Protein AF-A0A8J7I0A0-F1 (afdb_monomer_lite)

pLDDT: mean 93.12, std 10.78, range [46.44, 98.44]

Organism: NCBI:txid2794033

Sequence (62 aa):
MADSITQERIDQATPNGGDYSIIYYQDAEGNPTSKDTAKKAEVVEFKSGGKQVFRTYATLTE

Radius of gyration: 12.2 Å; chains: 1; bounding box: 33×25×30 Å

Structure (mmCIF, N/CA/C/O backbone):
data_AF-A0A8J7I0A0-F1
#
_entry.id   AF-A0A8J7I0A0-F1
#
loop_
_atom_site.group_PDB
_atom_site.id
_atom_site.type_symbol
_atom_site.label_atom_id
_atom_site.label_alt_id
_atom_site.label_comp_id
_atom_site.label_asym_id
_atom_site.label_entity_id
_atom_site.label_seq_id
_atom_site.pdbx_PDB_ins_code
_atom_site.Cartn_x
_atom_site.Cartn_y
_atom_site.Cartn_z
_atom_site.occupancy
_atom_site.B_iso_or_equiv
_atom_site.auth_seq_id
_atom_site.auth_comp_id
_atom_site.auth_asym_id
_atom_site.auth_atom_id
_atom_site.pdbx_PDB_model_num
ATOM 1 N N . MET A 1 1 ? -4.335 -18.140 14.712 1.00 46.44 1 MET A N 1
ATOM 2 C CA . MET A 1 1 ? -3.892 -16.756 14.962 1.00 46.44 1 MET A CA 1
ATOM 3 C C . MET A 1 1 ? -4.107 -16.018 13.657 1.00 46.44 1 MET A C 1
ATOM 5 O O . MET A 1 1 ? -3.690 -16.558 12.644 1.00 46.44 1 MET A O 1
ATOM 9 N N . ALA A 1 2 ? -4.865 -14.922 13.641 1.00 52.22 2 ALA A N 1
ATOM 10 C CA . ALA A 1 2 ? -5.013 -14.137 12.418 1.00 52.22 2 ALA A CA 1
ATOM 11 C C . ALA A 1 2 ? -3.698 -13.381 12.200 1.00 52.22 2 ALA A C 1
ATOM 13 O O . ALA A 1 2 ? -3.276 -12.636 13.084 1.00 52.22 2 ALA A O 1
ATOM 14 N N . ASP A 1 3 ? -3.020 -13.647 11.087 1.00 57.38 3 ASP A N 1
ATOM 15 C CA . ASP A 1 3 ? -1.837 -12.896 10.679 1.00 57.38 3 ASP A CA 1
ATOM 16 C C . ASP A 1 3 ? -2.241 -11.430 10.491 1.00 57.38 3 ASP A C 1
ATOM 18 O O . ASP A 1 3 ? -3.060 -11.098 9.635 1.00 57.38 3 ASP A O 1
ATOM 22 N N . SER A 1 4 ? -1.705 -10.544 11.326 1.00 77.19 4 SER A N 1
ATOM 23 C CA . SER A 1 4 ? -1.972 -9.110 11.254 1.00 77.19 4 SER A CA 1
ATOM 24 C C . SER A 1 4 ? -1.166 -8.499 10.107 1.00 77.19 4 SER A C 1
ATOM 26 O O . SER A 1 4 ? -0.094 -7.929 10.319 1.00 77.19 4 SER A O 1
ATOM 28 N N . ILE A 1 5 ? -1.664 -8.646 8.879 1.00 89.69 5 ILE A N 1
ATOM 29 C CA . ILE A 1 5 ? -1.066 -8.046 7.683 1.00 89.69 5 ILE A CA 1
ATOM 30 C C . ILE A 1 5 ? -1.293 -6.532 7.745 1.00 89.69 5 ILE A C 1
ATOM 32 O O . ILE A 1 5 ? -2.409 -6.056 7.544 1.00 89.69 5 ILE A O 1
ATOM 36 N N . THR A 1 6 ? -0.235 -5.774 8.031 1.00 95.69 6 THR A N 1
ATOM 37 C CA . THR A 1 6 ? -0.251 -4.298 8.051 1.00 95.69 6 THR A CA 1
ATOM 38 C C . THR A 1 6 ? 0.228 -3.681 6.736 1.00 95.69 6 THR A C 1
ATOM 40 O O . THR A 1 6 ? 0.007 -2.498 6.479 1.00 95.69 6 THR A O 1
ATOM 43 N N . GLN A 1 7 ? 0.845 -4.487 5.870 1.00 96.31 7 GLN A N 1
ATOM 44 C CA . GLN A 1 7 ? 1.220 -4.107 4.513 1.00 96.31 7 GLN A CA 1
ATOM 45 C C . GLN A 1 7 ? 1.253 -5.324 3.584 1.00 96.31 7 GLN A C 1
ATOM 47 O O . GLN A 1 7 ? 1.529 -6.440 4.020 1.00 96.31 7 GLN A O 1
ATOM 52 N N . GLU A 1 8 ? 1.023 -5.102 2.296 1.00 96.38 8 GLU A N 1
ATOM 53 C CA . GLU A 1 8 ? 0.972 -6.147 1.274 1.00 96.38 8 GLU A CA 1
ATOM 54 C C . GLU A 1 8 ? 1.701 -5.681 0.014 1.00 96.38 8 GLU A C 1
ATOM 56 O O . GLU A 1 8 ? 1.422 -4.604 -0.506 1.00 96.38 8 GLU A O 1
ATOM 61 N N . ARG A 1 9 ? 2.650 -6.482 -0.481 1.00 96.81 9 ARG A N 1
ATOM 62 C CA . ARG A 1 9 ? 3.342 -6.220 -1.748 1.00 96.81 9 ARG A CA 1
ATOM 63 C C . ARG A 1 9 ? 2.669 -7.004 -2.869 1.00 96.81 9 ARG A C 1
ATOM 65 O O . AR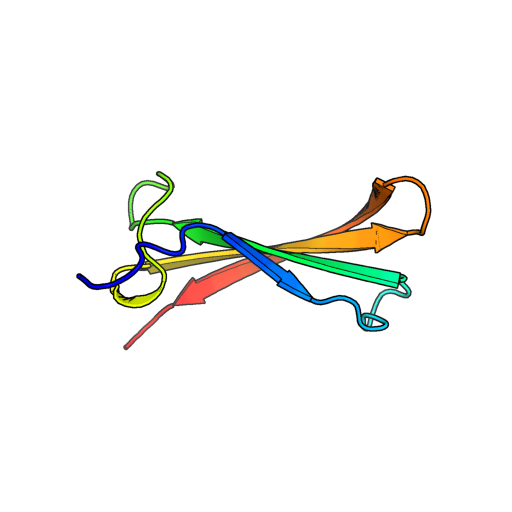G A 1 9 ? 2.432 -8.198 -2.719 1.00 96.81 9 ARG A O 1
ATOM 72 N N . ILE A 1 10 ? 2.419 -6.338 -3.993 1.00 97.31 10 ILE A N 1
ATOM 73 C CA . ILE A 1 10 ? 1.845 -6.935 -5.200 1.00 97.31 10 ILE A CA 1
ATOM 74 C C . ILE A 1 10 ? 2.845 -6.756 -6.344 1.00 97.31 10 ILE A C 1
ATOM 76 O O . ILE A 1 10 ? 3.044 -5.650 -6.848 1.00 97.31 10 ILE A O 1
ATOM 80 N N . ASP A 1 11 ? 3.484 -7.852 -6.753 1.00 97.19 11 ASP A N 1
ATOM 81 C CA . ASP A 1 11 ? 4.466 -7.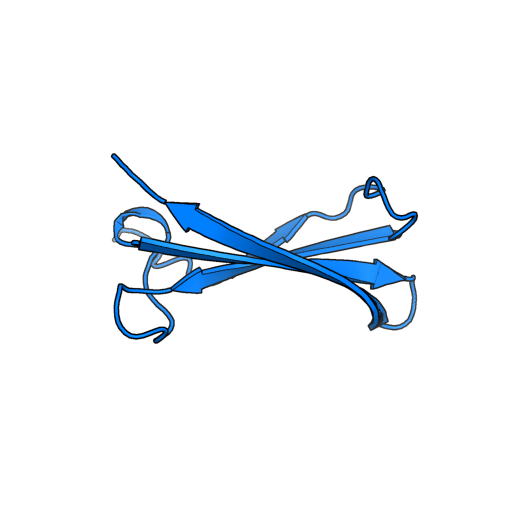887 -7.844 1.00 97.19 11 ASP A CA 1
ATOM 82 C C . ASP A 1 11 ? 3.776 -7.995 -9.213 1.00 97.19 11 ASP A C 1
ATOM 84 O O . ASP A 1 11 ? 3.844 -9.013 -9.904 1.00 97.19 11 ASP A O 1
ATOM 88 N N . GLN A 1 12 ? 3.060 -6.932 -9.583 1.00 96.00 12 GLN A N 1
ATOM 89 C CA . GLN A 1 12 ? 2.402 -6.776 -10.878 1.00 96.00 12 GLN A CA 1
ATOM 90 C C . GLN A 1 12 ? 2.624 -5.369 -11.431 1.00 96.00 12 GLN A C 1
ATOM 92 O O . GLN A 1 12 ? 2.779 -4.407 -10.677 1.00 96.00 12 GLN A O 1
ATOM 97 N N . ALA A 1 13 ? 2.578 -5.251 -12.760 1.00 96.75 13 ALA A N 1
ATOM 98 C CA . ALA A 1 13 ? 2.604 -3.956 -13.424 1.00 96.75 13 ALA A CA 1
ATOM 99 C C . ALA A 1 13 ? 1.427 -3.086 -12.954 1.00 96.75 13 ALA A C 1
ATOM 101 O O . ALA A 1 13 ? 0.286 -3.549 -12.893 1.00 96.75 13 ALA A O 1
ATOM 102 N N . THR A 1 14 ? 1.704 -1.824 -12.639 1.00 97.31 14 THR A N 1
ATOM 103 C CA . THR A 1 14 ? 0.719 -0.890 -12.084 1.00 97.31 14 THR A CA 1
ATOM 104 C C . THR A 1 14 ? 0.285 0.149 -13.129 1.00 97.31 14 THR A 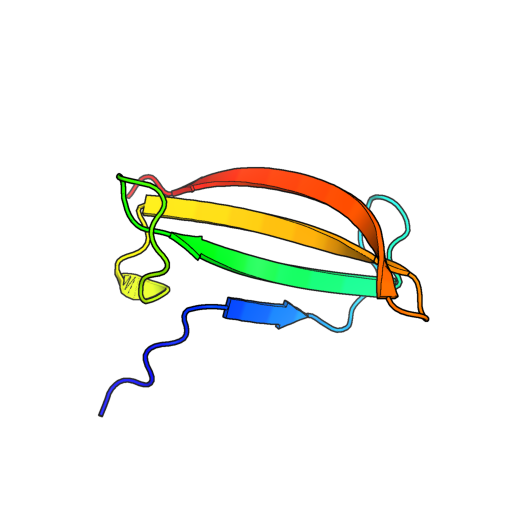C 1
ATOM 106 O O . THR A 1 14 ? 1.023 0.404 -14.086 1.00 97.31 14 THR A O 1
ATOM 109 N N . PRO A 1 15 ? -0.894 0.788 -12.980 1.00 96.94 15 PRO A N 1
ATOM 110 C CA . PRO A 1 15 ? -1.437 1.694 -13.997 1.00 96.94 15 PRO A CA 1
ATOM 111 C C . PRO A 1 15 ? -0.536 2.883 -14.349 1.00 96.94 15 PRO A C 1
ATOM 113 O O . PRO A 1 15 ? -0.522 3.309 -15.502 1.00 96.94 15 PRO A O 1
ATOM 116 N N . ASN A 1 16 ? 0.250 3.397 -13.395 1.00 96.94 16 ASN A N 1
ATOM 117 C CA . ASN A 1 16 ? 1.171 4.512 -13.637 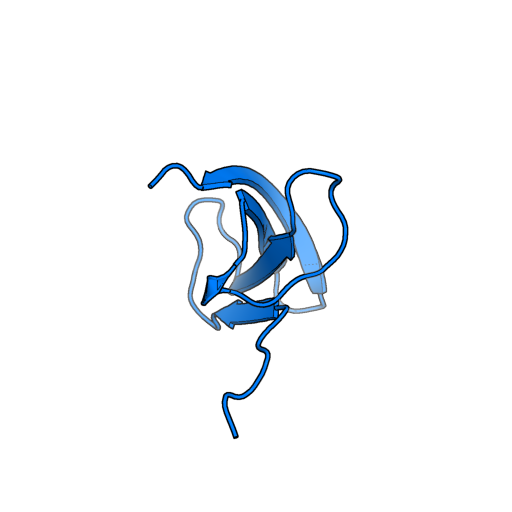1.00 96.94 16 ASN A CA 1
ATOM 118 C C . ASN A 1 16 ? 2.560 4.043 -14.106 1.00 96.94 16 ASN A C 1
ATOM 120 O O . ASN A 1 16 ? 3.527 4.804 -14.090 1.00 96.94 16 ASN A O 1
ATOM 124 N N . GLY A 1 17 ? 2.668 2.784 -14.542 1.00 95.88 17 GLY A N 1
ATOM 125 C CA . GLY A 1 17 ? 3.888 2.207 -15.086 1.00 95.88 17 GLY A CA 1
ATOM 126 C C . GLY A 1 17 ? 4.893 1.771 -14.023 1.00 95.88 17 GLY A C 1
ATOM 127 O O . GLY A 1 17 ? 6.082 1.721 -14.324 1.00 95.88 17 GLY A O 1
ATOM 128 N N . GLY A 1 18 ? 4.472 1.479 -12.794 1.00 97.50 18 GLY A N 1
ATOM 129 C CA . GLY A 1 18 ? 5.287 0.749 -11.824 1.00 97.50 18 GLY A CA 1
ATOM 130 C C . GLY A 1 18 ? 5.392 -0.738 -12.180 1.00 97.50 18 GLY A C 1
ATOM 131 O O . GLY A 1 18 ? 4.558 -1.282 -12.899 1.00 97.50 18 GLY A O 1
ATOM 132 N N . ASP A 1 19 ? 6.443 -1.381 -11.685 1.00 98.31 19 ASP A N 1
ATOM 133 C CA . ASP A 1 19 ? 6.711 -2.813 -11.830 1.00 98.31 19 ASP A CA 1
ATOM 134 C C . ASP A 1 19 ? 6.151 -3.624 -10.642 1.00 98.31 19 ASP A C 1
ATOM 136 O O . ASP A 1 19 ? 5.966 -4.833 -10.758 1.00 98.31 19 ASP A O 1
ATOM 140 N N . TYR A 1 20 ? 5.891 -2.967 -9.503 1.00 98.25 20 TYR A N 1
ATOM 141 C CA . TYR A 1 20 ? 5.181 -3.525 -8.347 1.00 98.25 20 TYR A CA 1
ATOM 142 C C . TYR A 1 20 ? 4.527 -2.414 -7.511 1.00 98.25 20 TYR A C 1
ATOM 144 O O . TYR A 1 20 ? 4.854 -1.230 -7.662 1.00 98.25 20 TYR A O 1
ATOM 152 N N . SER A 1 21 ? 3.644 -2.787 -6.583 1.00 98.38 21 SER A N 1
ATOM 153 C CA . SER A 1 21 ? 3.095 -1.880 -5.569 1.00 98.38 21 SER A CA 1
ATOM 154 C C . SER A 1 21 ? 3.204 -2.433 -4.149 1.00 98.38 21 SER A C 1
ATOM 156 O O . SER A 1 21 ? 3.376 -3.634 -3.936 1.00 98.38 21 SER A O 1
ATOM 158 N N . ILE A 1 22 ? 3.130 -1.539 -3.162 1.00 98.19 22 ILE A N 1
ATOM 159 C CA . ILE A 1 22 ? 2.950 -1.879 -1.749 1.00 98.19 22 ILE A CA 1
ATOM 160 C C . ILE A 1 22 ? 1.712 -1.148 -1.243 1.00 98.19 22 ILE A C 1
ATOM 162 O O . ILE A 1 22 ? 1.600 0.068 -1.405 1.00 98.19 22 ILE A O 1
ATOM 166 N N . ILE A 1 23 ? 0.798 -1.894 -0.636 1.00 98.12 23 ILE A N 1
ATOM 167 C CA . ILE A 1 23 ? -0.369 -1.383 0.072 1.00 98.12 23 ILE A CA 1
ATOM 168 C C . ILE A 1 23 ? -0.014 -1.302 1.554 1.00 98.12 23 ILE A C 1
ATOM 170 O O . ILE A 1 23 ? 0.398 -2.303 2.133 1.00 98.12 23 ILE A O 1
ATOM 174 N N . TYR A 1 24 ? -0.187 -0.137 2.167 1.00 97.88 24 TYR A N 1
ATOM 175 C CA . TYR A 1 24 ? -0.040 0.078 3.605 1.00 97.88 24 TYR A CA 1
ATOM 176 C C . TYR A 1 24 ? -1.421 0.273 4.218 1.00 97.88 24 TYR A C 1
ATOM 178 O O . TYR A 1 24 ? -2.155 1.162 3.789 1.00 97.88 24 TYR A O 1
ATOM 186 N N . TYR A 1 25 ? -1.773 -0.543 5.208 1.00 97.44 25 TYR A N 1
ATOM 187 C CA . TYR A 1 25 ? -3.072 -0.517 5.874 1.00 97.44 25 TYR A CA 1
ATOM 188 C C . TYR A 1 25 ? -3.001 0.313 7.154 1.00 97.44 25 TYR A C 1
ATOM 190 O O . TYR A 1 25 ? -2.101 0.127 7.974 1.00 97.44 25 TYR A O 1
ATOM 198 N N . GLN A 1 26 ? -3.943 1.238 7.328 1.00 97.12 26 GLN A N 1
ATOM 199 C CA . GLN A 1 26 ? -3.924 2.222 8.407 1.00 97.12 26 GLN A CA 1
ATOM 200 C C . GLN A 1 26 ? -5.285 2.359 9.094 1.00 97.12 26 GLN A C 1
ATOM 202 O O . GLN A 1 26 ? -6.339 2.178 8.478 1.00 97.12 26 GLN A O 1
ATOM 207 N N . ASP A 1 27 ? -5.269 2.695 10.380 1.00 95.81 27 ASP A N 1
ATOM 208 C CA . ASP A 1 27 ? -6.464 3.056 11.140 1.00 95.81 27 ASP A CA 1
ATOM 209 C C . ASP A 1 27 ? -6.978 4.466 10.769 1.00 95.81 27 ASP A C 1
ATOM 211 O O . ASP A 1 27 ? -6.505 5.125 9.835 1.00 95.81 27 ASP A O 1
ATOM 215 N N . ALA A 1 28 ? -7.991 4.948 11.492 1.00 95.19 28 ALA A N 1
ATOM 216 C CA . ALA A 1 28 ? -8.562 6.274 11.263 1.00 95.19 28 ALA A CA 1
ATOM 217 C C . ALA A 1 28 ? -7.585 7.423 11.587 1.00 95.19 28 ALA A C 1
ATOM 219 O O . ALA A 1 28 ? -7.729 8.522 11.043 1.00 95.19 28 ALA A O 1
ATOM 220 N N . GLU A 1 29 ? -6.577 7.175 12.419 1.00 95.25 29 GLU A N 1
ATOM 221 C CA . GLU A 1 29 ? -5.563 8.140 12.851 1.00 95.25 29 GLU A CA 1
ATOM 222 C C . GLU A 1 29 ? -4.333 8.133 11.925 1.00 95.25 29 GLU A C 1
ATOM 224 O O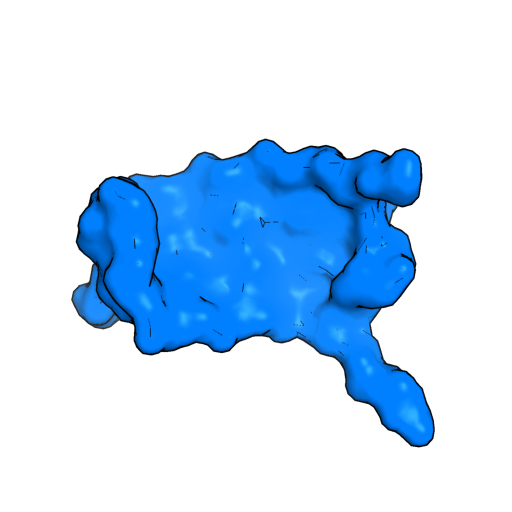 . GLU A 1 29 ? -3.577 9.099 11.899 1.00 95.25 29 GLU A O 1
ATOM 229 N N . GLY A 1 30 ? -4.197 7.114 11.069 1.00 93.94 30 GLY A N 1
ATOM 230 C CA . GLY A 1 30 ? -3.076 6.941 10.143 1.00 93.94 30 GLY A CA 1
ATOM 231 C C . GLY A 1 30 ? -1.982 6.007 10.665 1.00 93.94 30 GLY A C 1
ATOM 232 O O . GLY A 1 30 ? -0.926 5.907 10.041 1.00 93.94 30 GLY A O 1
ATOM 233 N N . ASN A 1 31 ? -2.205 5.310 11.782 1.00 95.81 31 ASN A N 1
ATOM 234 C CA . ASN A 1 31 ? -1.244 4.337 12.292 1.00 95.81 31 ASN A CA 1
ATOM 235 C C . ASN A 1 31 ? -1.397 3.001 11.556 1.00 95.81 31 ASN A C 1
ATOM 237 O O . ASN A 1 31 ? -2.524 2.624 11.225 1.00 95.81 31 ASN A O 1
ATOM 241 N N . PRO A 1 32 ? -0.305 2.246 11.333 1.00 96.12 32 PRO A N 1
ATOM 242 C CA . PRO A 1 32 ? -0.390 0.912 10.755 1.00 96.12 32 PRO A CA 1
ATOM 243 C C . PRO A 1 32 ? -1.328 0.011 11.562 1.00 96.12 32 PRO A C 1
ATOM 245 O O . PRO A 1 32 ? -1.184 -0.122 12.776 1.00 96.12 32 PRO A O 1
ATO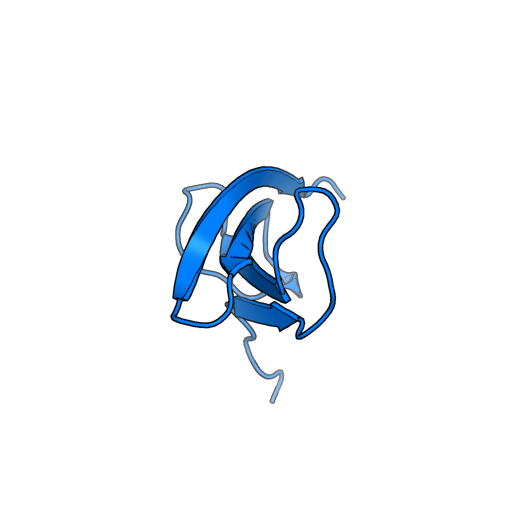M 248 N N . THR A 1 33 ? -2.270 -0.636 10.885 1.00 95.25 33 THR A N 1
ATOM 249 C CA . THR A 1 33 ? -3.220 -1.566 11.507 1.00 95.25 33 THR A CA 1
ATOM 250 C C . THR A 1 33 ? -3.457 -2.767 10.599 1.00 95.25 33 THR A C 1
ATOM 252 O O . THR A 1 33 ? -3.017 -2.776 9.450 1.00 95.25 33 THR A O 1
ATOM 255 N N . SER A 1 34 ? -4.111 -3.809 11.111 1.00 95.00 34 SER A N 1
ATOM 256 C CA . SER A 1 34 ? -4.418 -4.991 10.302 1.00 95.00 34 SER A CA 1
ATOM 257 C C . SER A 1 34 ? -5.350 -4.637 9.142 1.00 95.00 34 SER A C 1
ATOM 259 O O . SER A 1 34 ? -6.246 -3.809 9.304 1.00 95.00 34 SER A O 1
ATOM 261 N N . LYS A 1 35 ? -5.170 -5.283 7.986 1.00 94.00 35 LYS A N 1
ATOM 262 C CA . LYS A 1 35 ? -6.032 -5.122 6.804 1.00 94.00 35 LYS A CA 1
ATOM 263 C C . LYS A 1 35 ? -7.525 -5.192 7.142 1.00 94.00 35 LYS A C 1
ATOM 265 O O . LYS A 1 35 ? -8.290 -4.372 6.646 1.00 94.00 35 LYS A O 1
ATOM 270 N N . ASP A 1 36 ? -7.917 -6.115 8.018 1.00 92.75 36 ASP A N 1
ATOM 271 C CA . ASP A 1 36 ? -9.314 -6.337 8.414 1.00 92.75 36 ASP A CA 1
ATOM 272 C C . ASP A 1 36 ? -9.912 -5.184 9.238 1.00 92.75 36 ASP A C 1
ATOM 274 O O . ASP A 1 36 ? -11.124 -4.988 9.250 1.00 92.75 36 ASP A O 1
ATOM 278 N N . THR A 1 37 ? -9.073 -4.407 9.928 1.00 93.50 37 THR A N 1
ATOM 279 C CA . THR A 1 37 ? -9.492 -3.269 10.767 1.00 93.50 37 THR A CA 1
ATOM 280 C C . THR A 1 37 ? -9.141 -1.914 10.156 1.00 93.50 37 THR A C 1
ATOM 282 O O . THR A 1 37 ? -9.398 -0.874 10.768 1.00 93.50 37 THR A O 1
ATOM 285 N N . ALA A 1 38 ? -8.535 -1.905 8.971 1.00 95.88 38 ALA A N 1
ATOM 286 C CA . ALA A 1 38 ? -8.050 -0.701 8.323 1.00 95.88 38 ALA A CA 1
ATOM 287 C C . ALA A 1 38 ? -9.201 0.208 7.884 1.00 95.88 38 ALA A C 1
ATOM 289 O O . ALA A 1 38 ? -10.189 -0.231 7.302 1.00 95.88 38 ALA A O 1
ATOM 290 N N . LYS A 1 39 ? -9.046 1.506 8.145 1.00 97.06 39 LYS A N 1
ATOM 291 C CA . LYS A 1 39 ? -9.960 2.567 7.692 1.00 97.06 39 LYS A CA 1
ATOM 292 C C . LYS A 1 39 ? -9.342 3.421 6.585 1.00 97.06 39 LYS A C 1
ATOM 294 O O . LYS A 1 39 ? -10.045 4.177 5.914 1.00 97.06 39 LYS A O 1
ATOM 299 N N . LYS A 1 40 ? -8.033 3.299 6.371 1.00 97.31 40 LYS A N 1
ATOM 300 C CA . LYS A 1 40 ? -7.277 3.969 5.313 1.00 97.31 40 LYS A CA 1
ATOM 301 C C . LYS A 1 40 ? -6.293 2.995 4.675 1.00 97.31 40 LYS A C 1
ATOM 303 O O . LYS A 1 40 ? -5.850 2.040 5.314 1.00 97.31 40 LYS A O 1
ATOM 308 N N . ALA A 1 41 ? -5.937 3.261 3.425 1.00 97.44 41 ALA A N 1
ATOM 309 C CA . ALA A 1 41 ? -4.841 2.581 2.756 1.00 97.44 41 ALA A CA 1
ATOM 310 C C . ALA A 1 41 ? -4.011 3.544 1.904 1.00 97.44 41 ALA A C 1
ATOM 312 O O . ALA A 1 41 ? -4.544 4.469 1.287 1.00 97.44 41 ALA A O 1
ATOM 313 N N . GLU A 1 42 ? -2.711 3.278 1.827 1.00 97.75 42 GLU A N 1
ATOM 314 C CA . GLU A 1 42 ? -1.806 3.916 0.874 1.00 97.75 42 GLU A CA 1
ATOM 315 C C . GLU A 1 42 ? -1.305 2.872 -0.116 1.00 97.75 42 GLU A C 1
ATOM 317 O O . GLU A 1 42 ? -0.682 1.894 0.285 1.00 97.75 42 GLU A O 1
ATOM 322 N N . VAL A 1 43 ? -1.544 3.079 -1.409 1.00 98.06 43 VAL A N 1
ATOM 323 C CA . VAL A 1 43 ? -0.976 2.242 -2.470 1.00 98.06 43 VAL A CA 1
ATOM 324 C C . VAL A 1 43 ? 0.187 2.996 -3.085 1.00 98.06 43 VAL A C 1
ATOM 326 O O . VAL A 1 43 ? 0.001 4.050 -3.694 1.00 98.06 43 VAL A O 1
ATOM 329 N N . VAL A 1 44 ? 1.393 2.468 -2.922 1.00 98.44 44 VAL A N 1
ATOM 330 C CA . VAL A 1 44 ? 2.617 3.066 -3.452 1.00 98.44 44 VAL A CA 1
ATOM 331 C C . VAL A 1 44 ? 3.132 2.203 -4.593 1.00 98.44 44 VAL A C 1
ATOM 333 O O . VAL A 1 44 ? 3.415 1.025 -4.403 1.00 98.44 44 VAL A O 1
ATOM 336 N N . GLU A 1 45 ? 3.246 2.787 -5.780 1.00 98.44 45 GLU A N 1
ATOM 337 C CA . GLU A 1 45 ? 3.743 2.128 -6.989 1.00 98.44 45 GLU A CA 1
ATOM 338 C C . GLU A 1 45 ? 5.244 2.384 -7.145 1.00 98.44 45 GLU A C 1
ATOM 340 O O . GLU A 1 45 ? 5.710 3.505 -6.922 1.00 98.44 45 GLU A O 1
ATOM 345 N N . PHE A 1 46 ? 6.007 1.376 -7.561 1.00 98.38 46 PHE A N 1
ATOM 346 C CA . PHE A 1 46 ? 7.464 1.434 -7.657 1.00 98.38 46 PHE A CA 1
ATOM 347 C C . PHE A 1 46 ? 7.976 0.869 -8.980 1.00 98.38 46 PHE A C 1
ATOM 349 O O . PHE A 1 46 ? 7.399 -0.061 -9.526 1.00 98.38 46 PHE A O 1
ATOM 356 N N . LYS A 1 47 ? 9.112 1.377 -9.463 1.00 97.62 47 LYS A N 1
ATOM 357 C CA . LYS A 1 47 ? 9.942 0.722 -10.483 1.00 97.62 47 LYS A CA 1
ATOM 358 C C . LYS A 1 47 ? 10.871 -0.325 -9.866 1.00 97.62 47 LYS A C 1
ATOM 360 O O . LYS A 1 47 ? 11.228 -0.254 -8.688 1.00 97.62 47 LYS A O 1
ATOM 365 N N . SER A 1 48 ? 11.352 -1.231 -10.707 1.00 90.62 48 SER A N 1
ATOM 366 C CA . SER A 1 48 ? 12.480 -2.114 -10.451 1.00 90.62 48 SER A CA 1
ATOM 367 C C . SER A 1 48 ? 13.687 -1.271 -10.031 1.00 90.62 48 SER A C 1
ATOM 369 O O . SER A 1 48 ? 14.039 -0.289 -10.685 1.00 90.62 48 SER A O 1
ATOM 371 N N . GLY A 1 49 ? 14.256 -1.592 -8.868 1.00 92.50 49 GLY A N 1
ATOM 372 C CA . GLY A 1 49 ? 15.242 -0.756 -8.172 1.00 92.50 49 GLY A CA 1
ATOM 373 C C . GLY A 1 49 ? 14.675 0.098 -7.030 1.00 92.50 49 GLY A C 1
ATOM 374 O O . GLY A 1 49 ? 15.433 0.809 -6.380 1.00 92.50 49 GLY A O 1
ATOM 375 N N . GLY A 1 50 ? 13.368 0.025 -6.754 1.00 94.25 50 GLY A N 1
ATOM 376 C CA . GLY A 1 50 ? 12.754 0.629 -5.565 1.00 94.25 50 GLY A CA 1
ATOM 377 C C . GLY A 1 50 ? 12.401 2.111 -5.691 1.00 94.25 50 GLY A C 1
ATOM 378 O O . GLY A 1 50 ? 12.060 2.751 -4.698 1.00 94.25 50 GLY A O 1
ATOM 379 N N . LYS A 1 51 ? 12.455 2.683 -6.899 1.00 97.00 51 LYS A N 1
ATOM 380 C CA . LYS A 1 51 ? 12.053 4.076 -7.134 1.00 97.00 51 LYS A CA 1
ATOM 381 C C . LYS A 1 51 ? 10.530 4.195 -7.081 1.00 97.00 51 LYS A C 1
ATOM 383 O O . LYS A 1 51 ? 9.856 3.616 -7.927 1.00 97.00 51 LYS A O 1
ATOM 388 N N . GLN A 1 52 ? 10.003 4.990 -6.151 1.00 97.75 52 GLN A N 1
ATOM 389 C CA . GLN A 1 52 ? 8.577 5.324 -6.109 1.00 97.75 52 GLN A CA 1
ATOM 390 C C . GLN A 1 52 ? 8.168 6.088 -7.380 1.00 97.75 52 GLN A C 1
ATOM 392 O O . GLN A 1 52 ? 8.848 7.024 -7.806 1.00 97.75 52 GLN A O 1
ATOM 397 N N . VAL A 1 53 ? 7.054 5.674 -7.977 1.00 97.31 53 VAL A N 1
ATOM 398 C CA . VAL A 1 53 ? 6.472 6.240 -9.202 1.00 97.31 53 VAL A CA 1
ATOM 399 C C . VAL A 1 53 ? 5.246 7.069 -8.870 1.00 97.31 53 VAL A C 1
ATOM 401 O O . VAL A 1 53 ? 5.135 8.214 -9.297 1.00 97.31 53 VAL A O 1
ATOM 404 N N . PHE A 1 54 ? 4.337 6.495 -8.088 1.00 98.12 54 PHE A N 1
ATOM 405 C CA . PHE A 1 54 ? 3.055 7.105 -7.780 1.00 98.12 54 PHE A CA 1
ATOM 406 C C . PHE A 1 54 ? 2.579 6.674 -6.395 1.00 98.12 54 PHE A C 1
ATOM 408 O O . PHE A 1 54 ? 3.031 5.657 -5.863 1.00 98.12 54 PHE A O 1
ATOM 415 N N . ARG A 1 55 ? 1.693 7.467 -5.792 1.00 98.31 55 ARG A N 1
ATOM 416 C CA . ARG A 1 55 ? 1.071 7.150 -4.508 1.00 98.31 55 ARG A CA 1
ATOM 417 C C . ARG A 1 55 ? -0.399 7.529 -4.539 1.00 98.31 55 ARG A C 1
ATOM 419 O O . ARG A 1 55 ? -0.736 8.674 -4.829 1.00 98.31 55 ARG A O 1
ATOM 426 N N . THR A 1 56 ? -1.235 6.567 -4.186 1.00 98.00 56 THR A N 1
ATOM 427 C CA . THR A 1 56 ? -2.685 6.711 -4.096 1.00 98.00 56 THR A CA 1
ATOM 428 C C . THR A 1 56 ? -3.108 6.559 -2.643 1.00 98.00 56 THR A C 1
ATOM 430 O O . THR A 1 56 ? -2.654 5.645 -1.958 1.00 98.00 56 THR A O 1
ATOM 433 N N . TYR A 1 57 ? -3.997 7.437 -2.188 1.00 97.06 57 TYR A N 1
ATOM 434 C CA . TYR A 1 57 ? -4.578 7.398 -0.850 1.00 97.06 57 TYR A CA 1
ATOM 435 C C . TYR A 1 57 ? -6.045 6.998 -0.955 1.00 97.06 57 TYR A C 1
ATOM 437 O O . TYR A 1 57 ? -6.783 7.569 -1.757 1.00 97.06 57 TYR A O 1
ATOM 445 N N . ALA A 1 58 ? -6.461 6.030 -0.146 1.00 95.44 58 ALA A N 1
ATOM 446 C CA . ALA A 1 58 ? -7.827 5.535 -0.112 1.00 95.44 58 ALA A CA 1
ATOM 447 C C . ALA A 1 58 ? -8.389 5.582 1.310 1.00 95.44 58 ALA A C 1
ATOM 449 O O . ALA A 1 58 ? -7.708 5.253 2.282 1.00 95.44 58 ALA A O 1
ATOM 450 N N . THR A 1 59 ? -9.661 5.957 1.420 1.00 96.44 59 THR A N 1
ATOM 451 C CA . THR A 1 59 ? -10.473 5.719 2.615 1.00 96.44 59 THR A CA 1
ATOM 452 C C . THR A 1 59 ? -11.248 4.427 2.400 1.00 96.44 59 THR A C 1
ATOM 454 O O . THR A 1 59 ? -11.882 4.257 1.361 1.00 96.44 59 THR A O 1
ATOM 457 N N . LEU A 1 60 ? -11.173 3.515 3.365 1.00 92.25 60 LEU A N 1
ATOM 458 C CA . LEU A 1 60 ? -11.859 2.230 3.327 1.00 92.25 60 LEU A CA 1
ATOM 459 C C . LEU A 1 60 ? -13.163 2.381 4.114 1.00 92.25 60 LEU A C 1
ATOM 461 O O . LEU A 1 60 ? -13.169 2.349 5.345 1.00 92.25 60 LEU A O 1
ATOM 465 N N . THR A 1 61 ? -14.251 2.653 3.399 1.00 82.81 61 THR A N 1
ATOM 466 C CA . THR A 1 61 ? -15.603 2.668 3.968 1.00 82.81 61 THR A CA 1
ATOM 467 C C . THR A 1 61 ? -16.196 1.266 3.890 1.00 82.81 61 THR A C 1
ATOM 469 O O . THR A 1 61 ? -16.039 0.602 2.865 1.00 82.81 61 THR A O 1
ATOM 472 N N . GLU A 1 62 ? -16.852 0.837 4.968 1.00 62.75 62 GLU A N 1
ATOM 473 C CA . GLU A 1 62 ? -17.675 -0.383 5.010 1.00 62.75 62 GLU A CA 1
ATOM 474 C C . GLU A 1 62 ? -18.945 -0.247 4.160 1.00 62.75 62 GLU A C 1
ATOM 476 O O . GLU A 1 62 ? -19.479 0.886 4.076 1.00 62.75 62 GLU A O 1
#

Foldseek 3Di:
DPPQPQKDKAQPQDPLGARIKMKGFADPVRHRTGPVRGQKIKIWGHHDVGHTRDIDIDGDDD

Secondary structure (DSSP, 8-state):
------EEEE-S--TTS-SEEEEEEE-TTS-B--GGG-SEEEEEEE-TTS-EEEEEEEE---